Protein AF-A0A1X3FHK1-F1 (afdb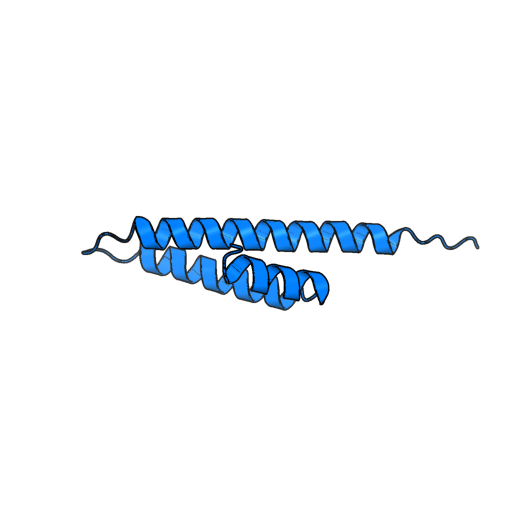_monomer)

Sequence (78 aa):
MPSAIEQIVDVYVRLKNRRGLDELMMHRQRLAVDLKSRSGYDFSLPIGQIDEEIAIIEAGLSRLKSGDIAATDDGRPV

Organism: NCBI:txid255045

Structure (mmCIF, N/CA/C/O backbone):
data_AF-A0A1X3FHK1-F1
#
_entry.id   AF-A0A1X3FHK1-F1
#
loop_
_atom_site.group_PDB
_atom_site.id
_atom_site.type_symbol
_atom_site.label_atom_id
_atom_site.label_alt_id
_atom_site.label_comp_id
_atom_site.label_asym_id
_atom_site.label_entity_id
_atom_site.label_seq_id
_atom_site.pdbx_PDB_ins_code
_atom_site.Cartn_x
_atom_site.Cartn_y
_atom_site.Cartn_z
_atom_site.occupancy
_atom_site.B_iso_or_equiv
_atom_site.auth_seq_id
_atom_site.auth_comp_id
_atom_site.auth_asym_id
_atom_site.auth_atom_id
_atom_site.pdbx_PDB_model_num
ATOM 1 N N . MET A 1 1 ? -14.789 5.757 -9.109 1.00 54.91 1 MET A N 1
ATOM 2 C CA . MET A 1 1 ? -14.847 4.393 -8.544 1.00 54.91 1 MET A CA 1
ATOM 3 C C . MET A 1 1 ? -13.613 4.230 -7.681 1.00 54.91 1 MET A C 1
ATOM 5 O O . MET A 1 1 ? -12.545 4.485 -8.225 1.00 54.91 1 MET A O 1
ATOM 9 N N . PRO A 1 2 ? -13.735 3.900 -6.385 1.00 72.25 2 PRO A N 1
ATOM 10 C CA . PRO A 1 2 ? -12.561 3.670 -5.557 1.00 72.25 2 PRO A CA 1
ATOM 11 C C . PRO A 1 2 ? -11.795 2.462 -6.095 1.00 72.25 2 PRO A C 1
ATOM 13 O O . PRO A 1 2 ? -12.385 1.420 -6.407 1.00 72.25 2 PRO A O 1
ATOM 16 N N . SER A 1 3 ? -10.488 2.624 -6.232 1.00 86.88 3 SER A N 1
ATOM 17 C CA . SER A 1 3 ? -9.575 1.550 -6.599 1.00 86.88 3 SER A CA 1
ATOM 18 C C . SER A 1 3 ? -9.673 0.399 -5.590 1.00 86.88 3 SER A C 1
ATOM 20 O O . SER A 1 3 ? -10.091 0.571 -4.440 1.00 86.88 3 SER A O 1
ATOM 22 N N . ALA A 1 4 ? -9.306 -0.812 -6.013 1.00 92.31 4 ALA A N 1
ATOM 23 C CA . ALA A 1 4 ? -9.332 -1.970 -5.121 1.00 92.31 4 ALA A CA 1
ATOM 24 C C . ALA A 1 4 ? -8.437 -1.756 -3.885 1.00 92.31 4 ALA A C 1
ATOM 26 O O . ALA A 1 4 ? -8.798 -2.176 -2.786 1.00 92.31 4 ALA A O 1
ATOM 27 N N . ILE A 1 5 ? -7.306 -1.057 -4.046 1.00 92.88 5 ILE A N 1
ATOM 28 C CA . ILE A 1 5 ? -6.379 -0.774 -2.949 1.00 92.88 5 ILE A CA 1
ATOM 29 C C . ILE A 1 5 ? -6.993 0.161 -1.900 1.00 92.88 5 ILE A C 1
ATOM 31 O O . ILE A 1 5 ? -6.856 -0.107 -0.710 1.00 92.88 5 ILE A O 1
ATOM 35 N N . GLU A 1 6 ? -7.740 1.192 -2.309 1.00 93.69 6 GLU A N 1
ATOM 36 C CA . GLU A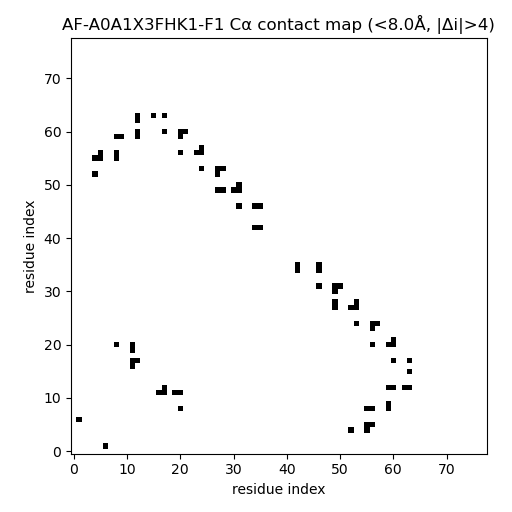 1 6 ? -8.410 2.109 -1.375 1.00 93.69 6 GLU A CA 1
ATOM 37 C C . GLU A 1 6 ? -9.424 1.370 -0.504 1.00 93.69 6 GLU A C 1
ATOM 39 O O . GLU A 1 6 ? -9.486 1.601 0.701 1.00 93.69 6 GLU A O 1
ATOM 44 N N . GLN A 1 7 ? -10.180 0.439 -1.092 1.00 94.56 7 GLN A N 1
ATOM 45 C CA . GLN A 1 7 ? -11.163 -0.360 -0.358 1.00 94.56 7 GLN A CA 1
ATOM 46 C C . GLN A 1 7 ? -10.491 -1.303 0.651 1.00 94.56 7 GLN A C 1
ATOM 48 O O . GLN A 1 7 ? -10.957 -1.434 1.781 1.00 94.56 7 GLN A O 1
ATOM 53 N N . ILE A 1 8 ? -9.372 -1.932 0.272 1.00 94.19 8 ILE A N 1
ATOM 54 C CA . ILE A 1 8 ? -8.586 -2.791 1.171 1.00 94.19 8 ILE A CA 1
ATOM 55 C C . ILE A 1 8 ? -8.015 -1.972 2.337 1.00 94.19 8 ILE A C 1
ATOM 57 O O . ILE A 1 8 ? -8.120 -2.382 3.495 1.00 94.19 8 ILE A O 1
ATOM 61 N N . VAL A 1 9 ? -7.433 -0.807 2.043 1.00 95.00 9 VAL A N 1
ATOM 62 C CA . VAL A 1 9 ? -6.861 0.088 3.056 1.00 95.00 9 VAL A CA 1
ATOM 63 C C . VAL A 1 9 ? -7.942 0.592 4.009 1.00 95.00 9 VAL A C 1
ATOM 65 O O . VAL A 1 9 ? -7.735 0.542 5.220 1.00 95.00 9 VAL A O 1
ATOM 68 N N . ASP A 1 10 ? -9.107 1.000 3.499 1.00 93.88 10 ASP A N 1
ATOM 69 C CA . ASP A 1 10 ? -10.234 1.437 4.332 1.00 93.88 10 ASP A CA 1
ATOM 70 C C . ASP A 1 10 ? -10.677 0.341 5.313 1.00 93.88 10 ASP A C 1
ATOM 72 O O . ASP A 1 10 ? -10.825 0.598 6.509 1.00 93.88 10 ASP A O 1
ATOM 76 N N . VAL A 1 11 ? -10.793 -0.909 4.849 1.00 94.19 11 VAL A N 1
ATOM 77 C CA . VAL A 1 11 ? -11.119 -2.050 5.719 1.00 94.19 11 VAL A CA 1
ATOM 78 C C . VAL A 1 11 ? -10.065 -2.233 6.812 1.00 94.19 11 VAL A C 1
ATOM 80 O O . VAL A 1 11 ? -10.427 -2.387 7.979 1.00 94.19 11 VAL A O 1
ATOM 83 N N . TYR A 1 12 ? -8.771 -2.179 6.488 1.00 94.31 12 TYR A N 1
ATOM 84 C CA . TYR A 1 12 ? -7.730 -2.322 7.509 1.00 94.31 12 TYR A CA 1
ATOM 85 C C . TYR A 1 12 ? -7.709 -1.169 8.515 1.00 94.31 12 TYR A C 1
ATOM 87 O O . TYR A 1 12 ? -7.535 -1.422 9.708 1.00 94.31 12 TYR A O 1
ATOM 95 N N . VAL A 1 13 ? -7.931 0.072 8.071 1.00 93.50 13 VAL A N 1
ATOM 96 C CA . VAL A 1 13 ? -8.047 1.235 8.965 1.00 93.50 13 VAL A CA 1
ATOM 97 C C . VAL A 1 13 ? -9.246 1.070 9.898 1.00 93.50 13 VAL A C 1
ATOM 99 O O . VAL A 1 13 ? -9.104 1.226 11.111 1.00 93.50 13 VAL A O 1
ATOM 102 N N . ARG A 1 14 ? -10.409 0.678 9.364 1.00 91.50 14 ARG A N 1
ATOM 103 C CA . ARG A 1 14 ? -11.627 0.427 10.151 1.00 91.50 14 ARG A CA 1
ATOM 104 C C . ARG A 1 14 ? -11.450 -0.690 11.177 1.00 91.50 14 ARG A C 1
ATOM 106 O O . ARG A 1 14 ? -11.971 -0.586 12.282 1.00 91.50 14 ARG A O 1
ATOM 113 N N . LEU A 1 15 ? -10.705 -1.737 10.827 1.00 93.81 15 LEU A N 1
ATOM 114 C CA . LEU A 1 15 ? -10.380 -2.848 11.726 1.00 93.81 15 LEU A CA 1
ATOM 115 C C . LEU A 1 15 ? -9.198 -2.548 12.663 1.00 93.81 15 LEU A C 1
ATOM 117 O O . LEU A 1 15 ? -8.766 -3.440 13.391 1.00 93.81 15 LEU A O 1
ATOM 121 N N . LYS A 1 16 ? -8.647 -1.326 12.631 1.00 91.69 16 LYS A N 1
ATOM 122 C CA . LYS A 1 16 ? -7.425 -0.926 13.345 1.00 91.69 16 LYS A CA 1
ATOM 123 C C . LYS A 1 16 ? -6.244 -1.877 13.131 1.00 91.69 16 LYS A C 1
ATOM 125 O O . LYS A 1 16 ? -5.367 -2.030 13.982 1.00 91.69 16 LYS A O 1
ATOM 130 N N . ASN A 1 17 ? -6.198 -2.526 11.973 1.00 92.94 17 ASN A N 1
ATOM 131 C CA . ASN A 1 17 ? -5.184 -3.513 11.656 1.00 92.94 17 ASN A CA 1
ATOM 132 C C . ASN A 1 17 ? -3.938 -2.831 11.084 1.00 92.94 17 ASN A C 1
ATOM 134 O O . ASN A 1 17 ? -3.649 -2.904 9.888 1.00 92.94 17 ASN A O 1
ATOM 138 N N . ARG A 1 18 ? -3.187 -2.172 11.970 1.00 92.94 18 ARG A N 1
ATOM 139 C CA . ARG A 1 18 ? -1.925 -1.518 11.614 1.00 92.94 18 ARG A CA 1
ATOM 140 C C . ARG A 1 18 ? -0.932 -2.496 10.995 1.00 92.94 18 ARG A C 1
ATOM 142 O O . ARG A 1 18 ? -0.340 -2.197 9.968 1.00 92.94 18 ARG A O 1
ATOM 149 N N . ARG A 1 19 ? -0.799 -3.680 11.596 1.00 93.44 19 ARG A N 1
ATOM 150 C CA . ARG A 1 19 ? 0.126 -4.714 11.128 1.00 93.44 19 ARG A CA 1
ATOM 151 C C . ARG A 1 19 ? -0.183 -5.146 9.693 1.00 93.44 19 ARG A C 1
ATOM 153 O O . ARG A 1 19 ? 0.740 -5.297 8.905 1.00 93.44 19 ARG A O 1
ATOM 160 N N . GLY A 1 20 ? -1.461 -5.295 9.344 1.00 94.06 20 GLY A N 1
ATOM 161 C CA . GLY A 1 20 ? -1.885 -5.610 7.979 1.00 94.06 20 GLY A CA 1
ATOM 162 C C . GLY A 1 20 ? -1.514 -4.514 6.977 1.00 94.06 20 GLY A C 1
ATOM 163 O O . GLY A 1 20 ? -1.046 -4.827 5.886 1.00 94.06 20 GLY A O 1
ATOM 164 N N . LEU A 1 21 ? -1.648 -3.237 7.357 1.00 93.94 21 LEU A N 1
ATOM 165 C CA . LEU A 1 21 ? -1.199 -2.114 6.524 1.00 93.94 21 LEU A CA 1
ATOM 166 C C . LEU A 1 21 ? 0.328 -2.064 6.386 1.00 93.94 21 LEU A C 1
ATOM 168 O O . LEU A 1 21 ? 0.818 -1.818 5.289 1.00 93.94 21 LEU A O 1
ATOM 172 N N . ASP A 1 22 ? 1.074 -2.335 7.458 1.00 94.12 22 ASP A N 1
ATOM 173 C CA . ASP A 1 22 ? 2.541 -2.384 7.427 1.00 94.12 22 ASP A CA 1
ATOM 174 C C . ASP A 1 22 ? 3.042 -3.544 6.539 1.00 94.12 22 ASP A C 1
ATOM 176 O O . ASP A 1 22 ? 3.959 -3.373 5.735 1.00 94.12 22 ASP A O 1
ATOM 180 N N . GLU A 1 23 ? 2.415 -4.723 6.619 1.00 95.56 23 GLU A N 1
ATOM 181 C CA . GLU A 1 23 ? 2.719 -5.869 5.749 1.00 95.56 23 GLU A CA 1
ATOM 182 C C . GLU A 1 23 ? 2.389 -5.573 4.277 1.00 95.56 23 GLU A C 1
ATOM 184 O O . GLU A 1 23 ? 3.198 -5.867 3.389 1.00 95.56 23 GLU A O 1
ATOM 189 N N . LEU A 1 24 ? 1.248 -4.927 4.016 1.00 94.62 24 LEU A N 1
ATOM 190 C CA . LEU A 1 24 ? 0.853 -4.483 2.679 1.00 94.62 24 LEU A CA 1
ATOM 191 C C . LEU A 1 24 ? 1.842 -3.448 2.118 1.00 94.62 24 LEU A C 1
ATOM 193 O O . LEU A 1 24 ? 2.264 -3.572 0.969 1.00 94.62 24 LEU A O 1
ATOM 197 N N . MET A 1 25 ? 2.269 -2.484 2.938 1.00 95.06 25 MET A N 1
ATOM 198 C CA . MET A 1 25 ? 3.279 -1.486 2.582 1.00 95.06 25 MET A CA 1
ATOM 199 C C . MET A 1 25 ? 4.606 -2.140 2.192 1.00 95.06 25 MET A C 1
ATOM 201 O O . MET A 1 25 ? 5.141 -1.877 1.114 1.00 95.06 25 MET A O 1
ATOM 205 N N . MET A 1 26 ? 5.119 -3.038 3.040 1.00 96.00 26 MET A N 1
ATOM 206 C CA . MET A 1 26 ? 6.369 -3.752 2.769 1.00 96.00 26 MET A CA 1
ATOM 207 C C . MET A 1 26 ? 6.299 -4.540 1.461 1.00 96.00 26 MET A C 1
ATOM 209 O O . MET A 1 26 ? 7.273 -4.575 0.708 1.00 96.00 26 MET A O 1
ATOM 213 N N . HIS A 1 27 ? 5.160 -5.175 1.179 1.00 95.31 27 HIS A N 1
ATOM 214 C CA . HIS A 1 27 ? 4.970 -5.906 -0.068 1.00 95.31 27 HIS A CA 1
ATOM 215 C C . HIS A 1 27 ? 5.032 -4.977 -1.290 1.00 95.31 27 HIS A C 1
ATOM 217 O O . HIS A 1 27 ? 5.759 -5.277 -2.239 1.00 95.31 27 HIS A O 1
ATOM 223 N N . ARG A 1 28 ? 4.337 -3.831 -1.250 1.00 94.75 28 ARG A N 1
ATOM 224 C CA . ARG A 1 28 ? 4.324 -2.864 -2.361 1.00 94.75 28 ARG A CA 1
ATOM 225 C C . ARG A 1 28 ? 5.685 -2.217 -2.593 1.00 94.75 28 ARG A C 1
ATOM 227 O O . ARG A 1 28 ? 6.135 -2.151 -3.733 1.00 94.75 28 ARG A O 1
ATOM 234 N N . GLN A 1 29 ? 6.391 -1.840 -1.531 1.00 94.38 29 GLN A N 1
ATOM 235 C CA . GLN A 1 29 ? 7.744 -1.289 -1.642 1.00 94.38 29 GLN A CA 1
ATOM 236 C C . GLN A 1 29 ? 8.736 -2.297 -2.234 1.00 94.38 29 GLN A C 1
ATOM 238 O O . GLN A 1 29 ? 9.526 -1.933 -3.106 1.00 94.38 29 GLN A O 1
ATOM 243 N N . ARG A 1 30 ? 8.679 -3.571 -1.817 1.00 95.19 30 ARG A N 1
ATOM 244 C CA . ARG A 1 30 ? 9.512 -4.628 -2.416 1.00 95.19 30 ARG A CA 1
ATOM 245 C C . ARG A 1 30 ? 9.226 -4.783 -3.904 1.00 95.19 30 ARG A C 1
ATOM 247 O O . ARG A 1 30 ? 10.163 -4.789 -4.690 1.00 95.19 30 ARG A O 1
ATOM 254 N N . LEU A 1 31 ? 7.951 -4.816 -4.293 1.00 93.88 31 LEU A N 1
ATOM 255 C CA . LEU A 1 31 ? 7.566 -4.923 -5.698 1.00 93.88 31 LEU A CA 1
ATOM 256 C C . LEU A 1 31 ? 8.071 -3.731 -6.529 1.00 93.88 31 LEU A C 1
ATOM 258 O O . LEU A 1 31 ? 8.561 -3.927 -7.640 1.00 93.88 31 LEU A O 1
ATOM 262 N N . ALA A 1 32 ? 8.011 -2.510 -5.985 1.00 92.69 32 ALA A N 1
ATOM 263 C CA . ALA A 1 32 ? 8.555 -1.323 -6.641 1.00 92.69 32 ALA A CA 1
ATOM 264 C C . ALA A 1 32 ? 10.073 -1.428 -6.857 1.00 92.69 32 ALA A C 1
ATOM 266 O O . ALA A 1 32 ? 10.558 -1.129 -7.947 1.00 92.69 32 ALA A O 1
ATOM 267 N N . VAL A 1 33 ? 10.826 -1.864 -5.840 1.00 92.88 33 VAL A N 1
ATOM 268 C CA . VAL A 1 33 ? 12.283 -2.064 -5.938 1.00 92.88 33 VAL A CA 1
ATOM 269 C C . VAL A 1 33 ? 12.614 -3.160 -6.949 1.00 92.88 33 VAL A C 1
ATOM 271 O O . VAL A 1 33 ? 13.466 -2.956 -7.815 1.00 92.88 33 VAL A O 1
ATOM 274 N N . ASP A 1 34 ? 11.902 -4.285 -6.895 1.00 91.94 34 ASP A N 1
ATOM 275 C CA . ASP A 1 34 ? 12.102 -5.407 -7.808 1.00 91.94 34 ASP A CA 1
ATOM 276 C C . ASP A 1 34 ? 11.860 -4.985 -9.261 1.00 91.94 34 ASP A C 1
ATOM 278 O O . ASP A 1 34 ? 12.662 -5.311 -10.136 1.00 91.94 34 ASP A O 1
ATOM 282 N N . LEU A 1 35 ? 10.804 -4.214 -9.533 1.00 89.31 35 LEU A N 1
ATOM 283 C CA . LEU A 1 35 ? 10.517 -3.702 -10.875 1.00 89.31 35 LEU A CA 1
ATOM 284 C C . LEU A 1 35 ? 11.531 -2.652 -11.333 1.00 89.31 35 LEU A C 1
ATOM 286 O O . LEU A 1 35 ? 11.975 -2.711 -12.476 1.00 89.31 35 LEU A O 1
ATOM 290 N N . LYS A 1 36 ? 11.957 -1.745 -10.444 1.00 87.69 36 LYS A N 1
ATOM 291 C CA . LYS A 1 36 ? 13.008 -0.751 -10.731 1.00 87.69 36 LYS A CA 1
ATOM 292 C C . LYS A 1 36 ? 14.363 -1.411 -11.027 1.00 87.69 36 LYS A C 1
ATOM 294 O O . LYS A 1 36 ? 15.169 -0.842 -11.756 1.00 87.69 36 LYS A O 1
ATOM 299 N N . SER A 1 37 ? 14.609 -2.610 -10.493 1.00 88.94 37 SER A N 1
ATOM 300 C CA . SER A 1 37 ? 15.838 -3.3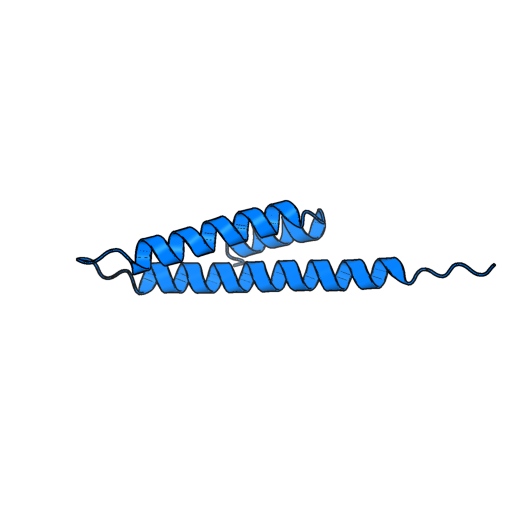79 -10.738 1.00 88.94 37 SER A CA 1
ATOM 301 C C . SER A 1 37 ? 15.854 -4.128 -12.078 1.00 88.94 37 SER A C 1
ATOM 303 O O . SER A 1 37 ? 16.921 -4.525 -12.549 1.00 88.94 37 SER A O 1
ATOM 305 N N . ARG A 1 38 ? 14.687 -4.334 -12.705 1.00 88.38 38 ARG A N 1
ATOM 306 C CA . ARG A 1 38 ? 14.571 -5.070 -13.968 1.00 88.38 38 ARG A CA 1
ATOM 307 C C . ARG A 1 38 ? 14.853 -4.152 -15.150 1.00 88.38 38 ARG A C 1
ATOM 309 O O . ARG A 1 38 ? 14.251 -3.095 -15.298 1.00 88.38 38 ARG A O 1
ATOM 316 N N . SER A 1 39 ? 15.729 -4.607 -16.035 1.00 79.00 39 SER A N 1
ATOM 317 C CA . SER A 1 39 ? 16.023 -3.963 -17.313 1.00 79.00 39 SER A CA 1
ATOM 318 C C . SER A 1 39 ? 15.406 -4.745 -18.478 1.00 79.00 39 SER A C 1
ATOM 320 O O . SER A 1 39 ? 15.075 -5.924 -18.352 1.00 79.00 39 SER A O 1
ATOM 322 N N . GLY A 1 40 ? 15.224 -4.080 -19.622 1.00 84.88 40 GLY A N 1
ATOM 323 C CA . GLY A 1 40 ? 14.755 -4.709 -20.865 1.00 84.88 40 GLY A CA 1
ATOM 324 C C . GLY A 1 40 ? 13.267 -4.539 -21.188 1.00 84.88 40 GLY A C 1
ATOM 325 O O . GLY A 1 40 ? 12.857 -4.925 -22.277 1.0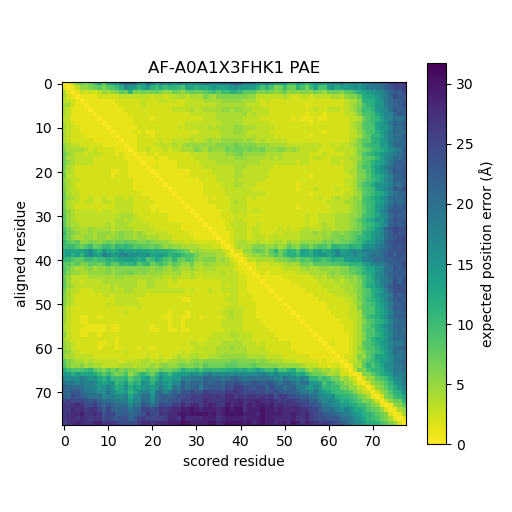0 84.88 40 GLY A O 1
ATOM 326 N N . TYR A 1 41 ? 12.479 -3.922 -20.302 1.00 85.50 41 TYR A N 1
ATOM 327 C CA . TYR A 1 41 ? 11.086 -3.538 -20.557 1.00 85.50 41 TYR A CA 1
ATOM 328 C C . TYR A 1 41 ? 10.785 -2.164 -19.953 1.00 85.50 41 TYR A C 1
ATOM 330 O O . TYR A 1 41 ? 11.445 -1.743 -19.003 1.00 85.50 41 TYR A O 1
ATOM 338 N N . ASP A 1 42 ? 9.775 -1.481 -20.495 1.00 87.19 42 ASP A N 1
ATOM 339 C CA . ASP A 1 42 ? 9.249 -0.255 -19.900 1.00 87.19 42 ASP A CA 1
ATOM 340 C C . ASP A 1 42 ? 8.288 -0.596 -18.753 1.00 87.19 42 ASP A C 1
ATOM 342 O O . ASP A 1 42 ? 7.154 -1.027 -18.965 1.00 87.19 42 ASP A O 1
ATOM 346 N N . PHE A 1 43 ? 8.769 -0.415 -17.524 1.00 89.25 43 PHE A N 1
ATOM 347 C CA . PHE A 1 43 ? 7.983 -0.582 -16.303 1.00 89.25 43 PHE A CA 1
ATOM 348 C C . PHE A 1 43 ? 7.477 0.750 -15.731 1.00 89.25 43 PHE A C 1
ATOM 350 O O . PHE A 1 43 ? 6.960 0.754 -14.616 1.00 89.25 43 PHE A O 1
ATOM 357 N N . SER A 1 44 ? 7.594 1.870 -16.454 1.00 89.94 44 SER A N 1
ATOM 358 C CA . SER A 1 44 ? 7.202 3.199 -15.955 1.00 89.94 44 SER A CA 1
ATOM 359 C C . SER A 1 44 ? 5.751 3.246 -15.469 1.00 89.94 44 SER A C 1
ATOM 361 O O . SER A 1 44 ? 5.483 3.741 -14.375 1.00 89.94 44 SER A O 1
ATOM 363 N N . LEU A 1 45 ? 4.827 2.660 -16.235 1.00 91.94 45 LEU A N 1
ATOM 364 C CA . LEU A 1 45 ? 3.408 2.617 -15.893 1.00 91.94 45 LEU A CA 1
ATOM 365 C C . LEU A 1 45 ? 3.122 1.734 -14.655 1.00 91.94 45 LEU A C 1
ATOM 367 O O . LEU A 1 45 ? 2.537 2.253 -13.704 1.00 91.94 45 LEU A O 1
ATOM 371 N N . PRO A 1 46 ? 3.546 0.453 -14.594 1.00 90.44 46 PRO A N 1
ATOM 372 C CA . PRO A 1 46 ? 3.403 -0.364 -13.385 1.00 90.44 46 PRO A CA 1
ATOM 373 C C . PRO A 1 46 ? 4.063 0.241 -12.141 1.00 90.44 46 PRO A C 1
ATOM 375 O O . PRO A 1 46 ? 3.511 0.150 -11.048 1.00 90.44 46 PRO A O 1
ATOM 378 N N . ILE A 1 47 ? 5.232 0.870 -12.294 1.00 92.31 47 ILE A N 1
ATOM 379 C CA . ILE A 1 47 ? 5.923 1.548 -11.192 1.00 92.31 47 ILE A CA 1
ATOM 380 C C . ILE A 1 47 ? 5.084 2.723 -10.685 1.00 92.31 47 ILE A C 1
ATOM 382 O O . ILE A 1 47 ? 4.882 2.830 -9.480 1.00 92.31 47 ILE A O 1
ATOM 386 N N . GLY A 1 48 ? 4.541 3.549 -11.585 1.00 93.12 48 GLY A N 1
ATOM 387 C CA . GLY A 1 48 ? 3.666 4.661 -11.210 1.00 93.12 48 GLY A CA 1
ATOM 388 C C . GLY A 1 48 ? 2.405 4.204 -10.472 1.00 93.12 48 GLY A C 1
ATOM 389 O O . GLY A 1 48 ? 2.026 4.814 -9.478 1.00 93.12 48 GLY A O 1
ATOM 390 N N . GLN A 1 49 ? 1.802 3.090 -10.899 1.00 93.38 49 GLN A N 1
ATOM 391 C CA . GLN A 1 49 ? 0.653 2.497 -10.206 1.00 93.38 49 GLN A CA 1
ATOM 392 C C . GLN A 1 49 ? 1.012 2.032 -8.790 1.00 93.38 49 GLN A C 1
ATOM 394 O O . GLN A 1 49 ? 0.255 2.270 -7.855 1.00 93.38 49 GLN A O 1
ATOM 399 N N . ILE A 1 50 ? 2.173 1.400 -8.608 1.00 93.94 50 ILE A N 1
ATOM 400 C CA . ILE A 1 50 ? 2.621 0.958 -7.281 1.00 93.94 50 ILE A CA 1
ATOM 401 C C . ILE A 1 50 ? 2.966 2.152 -6.387 1.00 93.94 50 ILE A C 1
ATOM 403 O O . ILE A 1 50 ? 2.653 2.127 -5.199 1.00 93.94 50 ILE A O 1
ATOM 407 N N . ASP A 1 51 ? 3.584 3.198 -6.935 1.00 94.44 51 ASP A N 1
ATOM 408 C CA . ASP A 1 51 ? 3.890 4.417 -6.184 1.00 94.44 51 ASP A CA 1
ATOM 409 C C . ASP A 1 51 ? 2.583 5.111 -5.714 1.00 94.44 51 ASP A C 1
ATOM 411 O O . ASP A 1 51 ? 2.508 5.581 -4.576 1.00 94.44 51 ASP A O 1
ATOM 415 N N . GLU A 1 52 ? 1.513 5.092 -6.522 1.00 94.81 52 GLU A N 1
ATOM 416 C CA . GLU A 1 52 ? 0.172 5.553 -6.119 1.00 94.81 52 GLU A CA 1
ATOM 417 C C . GLU A 1 52 ? -0.450 4.664 -5.025 1.00 94.81 52 GLU A C 1
ATOM 419 O O . GLU A 1 52 ? -0.953 5.169 -4.017 1.00 94.81 52 GLU A O 1
ATOM 424 N N . GLU A 1 53 ? -0.365 3.336 -5.166 1.00 95.06 53 GLU A N 1
ATOM 425 C CA . GLU A 1 53 ? -0.818 2.390 -4.138 1.00 95.06 53 GLU A CA 1
ATOM 426 C C . GLU A 1 53 ? -0.096 2.610 -2.798 1.00 95.06 53 GLU A C 1
ATOM 428 O O . GLU A 1 53 ? -0.737 2.586 -1.744 1.00 95.06 53 GLU A O 1
ATOM 433 N N . ILE A 1 54 ? 1.219 2.856 -2.822 1.00 96.00 54 ILE A N 1
ATOM 434 C CA . ILE A 1 54 ? 2.022 3.180 -1.633 1.00 96.00 54 ILE A CA 1
ATOM 435 C C . ILE A 1 54 ? 1.475 4.438 -0.953 1.00 96.00 54 ILE A C 1
ATOM 437 O O . ILE A 1 54 ? 1.198 4.398 0.247 1.00 96.00 54 ILE A O 1
ATOM 441 N N . ALA A 1 55 ? 1.239 5.517 -1.705 1.00 96.25 55 ALA A N 1
ATOM 442 C CA . ALA A 1 55 ? 0.710 6.766 -1.154 1.00 96.25 55 ALA A CA 1
ATOM 443 C C . ALA A 1 55 ? -0.661 6.574 -0.474 1.00 96.25 55 ALA A C 1
ATOM 445 O O . ALA A 1 55 ? -0.927 7.135 0.594 1.00 96.25 55 ALA A O 1
ATOM 446 N N . ILE A 1 56 ? -1.525 5.729 -1.047 1.00 96.06 56 ILE A N 1
ATOM 447 C CA . ILE A 1 56 ? -2.831 5.389 -0.464 1.00 96.06 56 ILE A CA 1
ATOM 448 C C . ILE A 1 56 ? -2.660 4.642 0.870 1.00 96.06 56 ILE A C 1
ATOM 450 O O . ILE A 1 56 ? -3.342 4.957 1.851 1.00 96.06 56 ILE A O 1
ATOM 454 N N . ILE A 1 57 ? -1.733 3.682 0.944 1.00 95.50 57 ILE A N 1
ATOM 455 C CA . ILE A 1 57 ? -1.460 2.928 2.178 1.00 95.50 57 ILE A CA 1
ATOM 456 C C . ILE A 1 57 ? -0.848 3.846 3.253 1.00 95.50 57 ILE A C 1
ATOM 458 O O . ILE A 1 57 ? -1.248 3.765 4.417 1.00 95.50 57 ILE A O 1
ATOM 462 N N . GLU A 1 58 ? 0.060 4.760 2.889 1.00 95.62 58 GLU A N 1
ATOM 463 C CA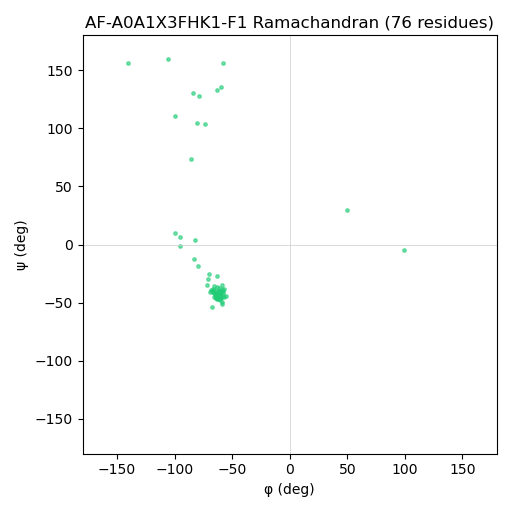 . GLU A 1 58 ? 0.635 5.759 3.810 1.00 95.62 58 GLU A CA 1
ATOM 464 C C . GLU A 1 58 ? -0.439 6.678 4.403 1.00 95.62 58 GLU A C 1
ATOM 466 O O . GLU A 1 58 ? -0.451 6.947 5.613 1.00 95.62 58 GLU A O 1
ATOM 471 N N . ALA A 1 59 ? -1.384 7.122 3.570 1.00 95.00 59 ALA A N 1
ATOM 472 C CA . ALA A 1 59 ? -2.529 7.899 4.022 1.00 95.00 59 ALA A CA 1
ATOM 473 C C . ALA A 1 59 ? -3.407 7.090 4.994 1.00 95.00 59 ALA A C 1
ATOM 475 O O . ALA A 1 59 ? -3.834 7.621 6.023 1.00 95.00 59 ALA A O 1
ATOM 476 N N . GLY A 1 60 ? -3.633 5.801 4.720 1.00 94.00 60 GLY A N 1
ATOM 477 C CA . GLY A 1 60 ? -4.343 4.888 5.619 1.00 94.00 60 GLY A CA 1
ATOM 478 C C . GLY A 1 60 ? -3.659 4.728 6.980 1.00 94.00 60 GLY A C 1
ATOM 479 O O . GLY A 1 60 ? -4.297 4.890 8.022 1.00 94.00 60 GLY A O 1
ATOM 480 N N . LEU A 1 61 ? -2.345 4.492 6.989 1.00 93.50 61 LEU A N 1
ATOM 481 C CA . LEU A 1 61 ? -1.538 4.398 8.212 1.00 93.50 61 LEU A CA 1
ATOM 482 C C . LEU A 1 61 ? -1.574 5.693 9.031 1.00 93.50 61 LEU A C 1
ATOM 484 O O . LEU A 1 61 ? -1.702 5.654 10.258 1.00 93.50 61 LEU A O 1
ATOM 488 N N . SER A 1 62 ? -1.500 6.841 8.356 1.00 93.12 62 SER A N 1
ATOM 489 C CA . SER A 1 62 ? -1.583 8.156 8.996 1.00 93.12 62 SER A CA 1
ATOM 490 C C . SER A 1 62 ? -2.950 8.376 9.643 1.00 93.12 62 SER A C 1
ATOM 492 O O . SER A 1 62 ? -3.018 8.785 10.801 1.00 93.12 62 SER A O 1
ATOM 494 N N . ARG A 1 63 ? -4.039 8.021 8.947 1.00 90.62 63 ARG A N 1
ATOM 495 C CA . ARG A 1 63 ? -5.408 8.077 9.490 1.00 90.62 63 ARG A CA 1
ATOM 496 C C . ARG A 1 63 ? -5.583 7.174 10.703 1.00 90.62 63 ARG A C 1
ATOM 498 O O . ARG A 1 63 ? -6.183 7.604 11.683 1.00 90.62 63 ARG A O 1
ATOM 505 N N . LEU A 1 64 ? -5.039 5.958 10.659 1.00 89.25 64 LEU A N 1
ATOM 506 C CA . LEU A 1 64 ? -5.085 5.039 11.793 1.00 89.25 64 LEU A CA 1
ATOM 507 C C . LEU A 1 64 ? -4.346 5.619 13.006 1.00 89.25 64 LEU A C 1
ATOM 509 O O . LEU A 1 64 ? -4.885 5.630 14.109 1.00 89.25 64 LEU A O 1
ATOM 513 N N . LYS A 1 65 ? -3.155 6.190 12.789 1.00 87.06 65 LYS A N 1
ATOM 514 C CA . LYS A 1 65 ? -2.384 6.860 13.842 1.00 87.06 65 LYS A CA 1
ATOM 515 C C . LYS A 1 65 ? -3.146 8.050 14.437 1.00 87.06 65 LYS A C 1
ATOM 517 O O . LYS A 1 65 ? -3.190 8.180 15.653 1.00 87.06 65 LYS A O 1
ATOM 522 N N . SER A 1 66 ? -3.770 8.891 13.611 1.00 80.31 66 SER A N 1
ATOM 523 C CA . SER A 1 66 ? -4.585 10.026 14.070 1.00 80.31 66 SER A CA 1
ATOM 524 C C . SER A 1 66 ? -5.858 9.596 14.809 1.00 80.31 66 SER A C 1
ATOM 526 O O . SER A 1 66 ? -6.220 10.218 15.804 1.00 80.31 66 SER A O 1
ATOM 528 N N . GLY A 1 67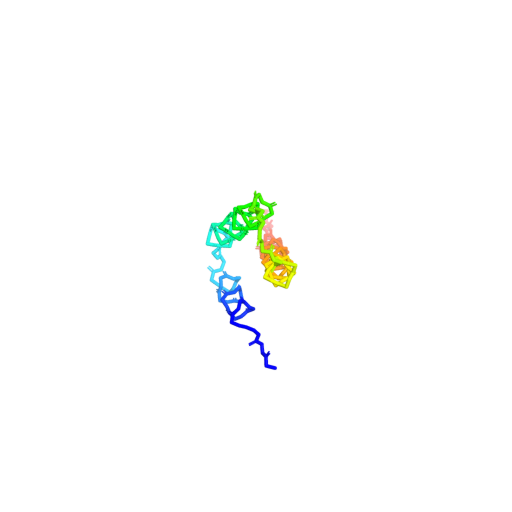 ? -6.517 8.524 14.359 1.00 68.38 67 GLY A N 1
ATOM 529 C CA . GLY A 1 67 ? -7.705 7.964 15.009 1.00 68.38 67 GLY A CA 1
ATOM 530 C C . GLY A 1 67 ? -7.410 7.268 16.340 1.00 68.38 67 GLY A C 1
ATOM 531 O O . GLY A 1 67 ? -8.253 7.281 17.235 1.00 68.38 67 GLY A O 1
ATOM 532 N N . ASP A 1 68 ? -6.213 6.702 16.508 1.00 58.44 68 ASP A N 1
ATOM 533 C CA . ASP A 1 68 ? -5.771 6.157 17.795 1.00 58.44 68 ASP A CA 1
ATOM 534 C C . ASP A 1 68 ? -5.455 7.257 18.819 1.00 58.44 68 ASP A C 1
ATOM 536 O O . ASP A 1 68 ? -5.778 7.089 19.991 1.00 58.44 68 ASP A O 1
ATOM 540 N N . ILE A 1 69 ? -4.915 8.406 18.392 1.00 56.16 69 ILE A N 1
ATOM 541 C CA . ILE A 1 69 ? -4.618 9.541 19.289 1.00 56.16 69 ILE A CA 1
ATOM 542 C C . ILE A 1 69 ? -5.907 10.148 19.879 1.00 56.16 69 ILE A C 1
ATOM 544 O O . ILE A 1 69 ? -5.927 10.522 21.049 1.00 56.16 69 ILE A O 1
ATOM 548 N N . ALA A 1 70 ? -7.005 10.187 19.115 1.00 54.31 70 ALA A N 1
ATOM 549 C CA . ALA A 1 70 ? -8.299 10.678 19.603 1.00 54.31 70 ALA A CA 1
ATOM 550 C C . ALA A 1 70 ? -8.966 9.742 20.634 1.00 54.31 70 ALA A C 1
ATOM 552 O O . ALA A 1 70 ? -9.753 10.198 21.455 1.00 54.31 70 ALA A O 1
ATOM 553 N N . ALA A 1 71 ? -8.653 8.441 20.621 1.00 54.12 71 ALA A N 1
ATOM 554 C CA . ALA A 1 71 ? -9.200 7.474 21.577 1.00 54.12 71 ALA A CA 1
ATOM 555 C C . ALA A 1 71 ? -8.441 7.444 22.920 1.00 54.12 71 ALA A C 1
ATOM 557 O O . ALA A 1 71 ? -8.915 6.834 23.874 1.00 54.12 71 ALA A O 1
ATOM 558 N N . THR A 1 72 ? -7.264 8.073 23.001 1.00 52.47 72 THR A N 1
ATOM 559 C CA . THR A 1 72 ? -6.432 8.101 24.217 1.00 52.47 72 THR A CA 1
ATOM 560 C C . THR A 1 72 ? -6.639 9.336 25.100 1.00 52.47 72 THR A C 1
ATOM 562 O O . THR A 1 72 ? -6.021 9.409 26.157 1.00 52.47 72 THR A O 1
ATOM 565 N N . ASP A 1 73 ? -7.501 10.276 24.700 1.00 53.53 73 ASP A N 1
ATOM 566 C CA . ASP A 1 73 ? -7.808 11.507 25.454 1.00 53.53 73 ASP A CA 1
ATOM 567 C C . ASP A 1 73 ? -9.066 11.392 26.342 1.00 53.53 73 ASP A C 1
ATOM 569 O O . ASP A 1 73 ? -9.496 12.369 26.949 1.00 53.53 73 ASP A O 1
ATOM 573 N N . ASP A 1 74 ? -9.675 10.202 26.457 1.00 50.31 74 ASP A N 1
ATOM 574 C CA . ASP A 1 74 ? -10.847 10.028 27.323 1.00 50.31 74 ASP A CA 1
ATOM 575 C C . ASP A 1 74 ? -10.417 10.031 28.803 1.00 50.31 74 ASP A C 1
ATOM 577 O O . ASP A 1 74 ? -9.784 9.101 29.320 1.00 50.31 74 ASP A O 1
ATOM 581 N N . GLY A 1 75 ? -10.680 11.170 29.444 1.00 59.44 75 GLY A N 1
ATOM 582 C CA . GLY A 1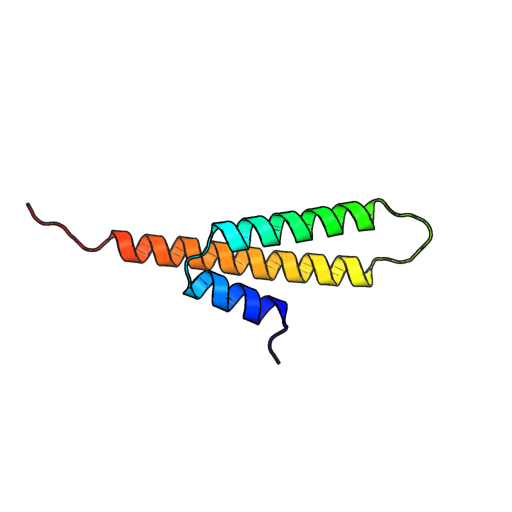 75 ? -10.101 11.598 30.706 1.00 59.44 75 GLY A CA 1
ATOM 583 C C . GLY A 1 75 ? -10.359 10.662 31.884 1.00 59.44 75 GLY A C 1
ATOM 584 O O . GLY A 1 75 ? -11.481 10.250 32.168 1.00 59.44 75 GLY A O 1
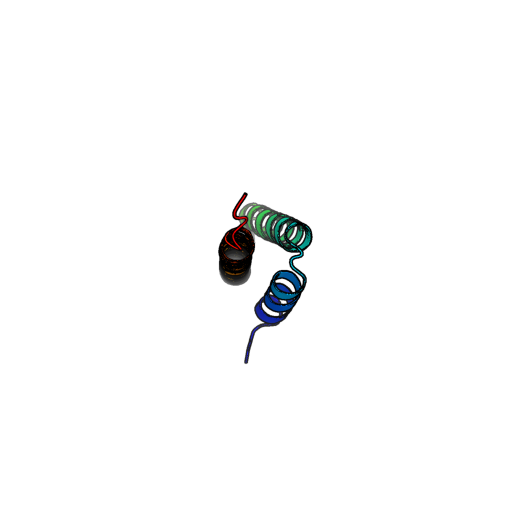ATOM 585 N N . ARG A 1 76 ? -9.302 10.406 32.659 1.00 51.50 76 ARG A N 1
ATOM 586 C CA . ARG A 1 76 ? -9.432 9.935 34.042 1.00 51.50 76 ARG A CA 1
ATOM 587 C C . ARG A 1 76 ? -9.238 11.116 34.994 1.00 51.50 76 ARG A C 1
ATOM 589 O O . ARG A 1 76 ? -8.103 11.575 35.120 1.00 51.50 76 ARG A O 1
ATOM 596 N N . PRO A 1 77 ? -10.284 11.586 35.692 1.00 58.56 77 PRO A N 1
ATOM 597 C CA . PRO A 1 77 ? -10.093 12.303 36.939 1.00 58.56 77 PRO A CA 1
ATOM 598 C C . PRO A 1 77 ? -9.814 11.268 38.044 1.00 58.56 77 PRO A C 1
ATOM 600 O O . PRO A 1 77 ? -10.550 10.287 38.177 1.00 58.56 77 PRO A O 1
ATOM 603 N N . VAL A 1 78 ? -8.728 11.464 38.794 1.00 67.44 78 VAL A N 1
ATOM 604 C CA . VAL A 1 78 ? -8.519 10.859 40.123 1.00 67.44 78 VAL A CA 1
ATOM 605 C C . VAL A 1 78 ? -8.888 11.867 41.196 1.00 67.44 78 VAL A C 1
ATOM 607 O O . VAL A 1 78 ? -8.668 13.075 40.950 1.00 67.44 78 VAL A O 1
#

Nearest PDB structures (foldseek):
  8onz-assembly1_Lh  TM=8.267E-01  e=1.471E+00  Thermochaetoides thermophila DSM 1495
  3jbn-assembly1_A3  TM=8.383E-01  e=3.962E+00  Plasmodium falciparum 3D7

Foldseek 3Di:
DDDPLLVVLVVCLVVLVLVVLVVVLVVLVVVLVVLVPDDDDDCVVVNVVSVVSNVSSVVSNVSSVVVVVVVVPPDDDD

Solvent-accessible surface area (backbone atoms only — not comparable to full-atom va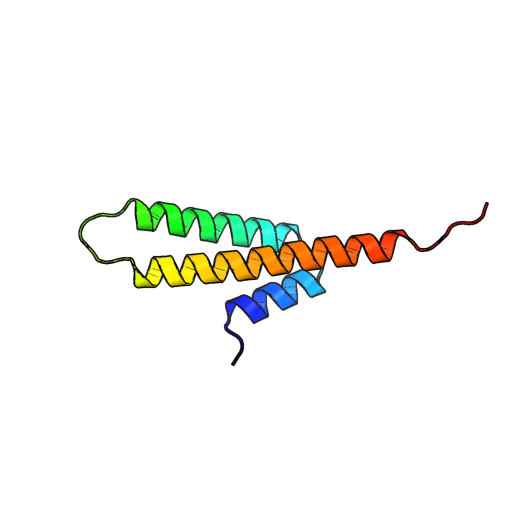lues): 4630 Å² total; per-residue (Å²): 130,84,52,72,64,57,56,53,38,50,52,32,42,75,68,66,35,58,66,60,52,52,54,50,46,54,52,48,54,48,51,44,52,57,54,73,69,54,79,95,67,91,50,65,65,66,43,52,53,43,54,51,52,47,52,54,46,52,52,33,54,50,50,41,54,56,55,52,57,66,67,71,66,74,79,80,88,129

Mean predicted aligned error: 7.36 Å

Radius of gyration: 16.43 Å; Cα contacts (8 Å, |Δi|>4): 43; chains: 1; bounding box: 31×18×61 Å

pLDDT: mean 86.15, std 13.84, range [50.31, 96.25]

Secondary structure (DSSP, 8-state):
---HHHHHHHHHHHTT-HHHHHHHHHHHHHHHHHHHH--SS--HHHHHHHHHHHHHHHHHHHHHHHHHHHHT------